Protein AF-A0A4Y8Q088-F1 (afdb_monomer_lite)

Secondary structure (DSSP, 8-state):
----EEEESSPPPHHHHHHHHHHHHHHHHHHT--HHHHHHHHHS-EEEEEEETTEEEEEEE-SSS--EEE-GGGGGGSHHHHHHHHHHHT-

Organism: NCBI:txid1967502

Radius of gyration: 12.27 Å; chains: 1; bounding box: 34×26×35 Å

Sequence (91 aa):
MKMKLAFVNEAPTEEQLSGFIQAYAKECESCGLDEGMVQAAATAGYVVSVYDNDLLIALGGGTGETALHVLPSYRYREIDVTLGKLLTLGN

Structure (mmCIF, N/CA/C/O backbone):
data_AF-A0A4Y8Q088-F1
#
_entry.id   AF-A0A4Y8Q088-F1
#
loop_
_atom_site.group_PDB
_atom_site.id
_atom_site.type_symbol
_atom_site.label_atom_id
_atom_site.label_alt_id
_atom_site.label_comp_id
_atom_site.label_asym_id
_atom_site.label_entity_id
_atom_site.label_seq_id
_atom_site.pdbx_PDB_ins_code
_atom_site.Cartn_x
_atom_site.Cartn_y
_atom_site.Cartn_z
_atom_site.occupancy
_atom_site.B_iso_or_equiv
_atom_site.auth_seq_id
_atom_site.auth_comp_id
_atom_site.auth_asym_id
_atom_site.auth_atom_id
_atom_site.pdbx_PDB_model_num
ATOM 1 N N . MET A 1 1 ? -18.710 -8.033 7.802 1.00 48.28 1 MET A N 1
ATOM 2 C CA . MET A 1 1 ? -18.764 -7.000 6.741 1.00 48.28 1 MET A CA 1
ATOM 3 C C . MET A 1 1 ? -18.071 -7.553 5.504 1.00 48.28 1 MET A C 1
ATOM 5 O O . MET A 1 1 ? -17.028 -8.172 5.661 1.00 48.28 1 MET A O 1
ATOM 9 N N . LYS A 1 2 ? -18.659 -7.425 4.306 1.00 51.03 2 LYS A N 1
ATOM 10 C CA . LYS A 1 2 ? -17.974 -7.793 3.053 1.00 51.03 2 LYS A CA 1
ATOM 11 C C . LYS A 1 2 ? -16.910 -6.729 2.777 1.00 51.03 2 LYS A C 1
ATOM 13 O O . LYS A 1 2 ? -17.277 -5.578 2.571 1.00 51.03 2 LYS A O 1
ATOM 18 N N . MET A 1 3 ? -15.636 -7.106 2.813 1.00 60.91 3 MET A N 1
ATOM 19 C CA . MET A 1 3 ? -14.536 -6.213 2.432 1.00 60.91 3 MET A CA 1
ATOM 20 C C . MET A 1 3 ? -14.541 -6.010 0.915 1.00 60.91 3 MET A C 1
ATOM 22 O O . MET A 1 3 ? -14.812 -6.952 0.166 1.00 60.91 3 MET A O 1
ATOM 26 N N . LYS A 1 4 ? -14.286 -4.776 0.474 1.00 78.06 4 LYS A N 1
ATOM 27 C CA . LYS A 1 4 ? -14.210 -4.382 -0.935 1.00 78.06 4 LYS A CA 1
ATOM 28 C C . LYS A 1 4 ? -12.844 -3.750 -1.158 1.00 78.06 4 LYS A C 1
ATOM 30 O O . LYS A 1 4 ? -12.647 -2.588 -0.822 1.00 78.06 4 LYS A O 1
ATOM 35 N N . LEU A 1 5 ? -11.936 -4.532 -1.732 1.00 86.38 5 LEU A N 1
ATOM 36 C CA . LEU A 1 5 ? -10.665 -4.013 -2.214 1.00 86.38 5 LEU A CA 1
ATOM 37 C C . LEU A 1 5 ? -10.896 -3.299 -3.547 1.00 86.38 5 LEU A C 1
ATOM 39 O O . LEU A 1 5 ? -11.529 -3.862 -4.444 1.00 86.38 5 LEU A O 1
ATOM 43 N N . ALA A 1 6 ? -10.387 -2.079 -3.672 1.00 87.50 6 ALA A N 1
ATOM 44 C CA . ALA A 1 6 ? -10.409 -1.305 -4.904 1.00 87.50 6 ALA A CA 1
ATOM 45 C C . ALA A 1 6 ? -8.977 -1.160 -5.428 1.00 87.50 6 ALA A C 1
ATOM 47 O O . ALA A 1 6 ? -8.132 -0.585 -4.749 1.00 87.50 6 ALA A O 1
ATOM 48 N N . PHE A 1 7 ? -8.711 -1.687 -6.622 1.00 86.88 7 PHE A N 1
ATOM 49 C CA . PHE A 1 7 ? -7.432 -1.538 -7.315 1.00 86.88 7 PHE A CA 1
ATOM 50 C C . PHE A 1 7 ? -7.568 -0.404 -8.328 1.00 86.88 7 PHE A C 1
ATOM 52 O O . PHE A 1 7 ? -8.421 -0.468 -9.214 1.00 86.88 7 PHE A O 1
ATOM 59 N N . VAL A 1 8 ? -6.750 0.629 -8.184 1.00 86.88 8 VAL A N 1
ATOM 60 C CA . VAL A 1 8 ? -6.796 1.846 -8.993 1.00 86.88 8 VAL A CA 1
ATOM 61 C C . VAL A 1 8 ? -5.476 1.968 -9.741 1.00 86.88 8 VAL A C 1
ATOM 63 O O . VAL A 1 8 ? -4.420 1.973 -9.119 1.00 86.88 8 VAL A O 1
ATOM 66 N N . ASN A 1 9 ? -5.527 2.057 -11.070 1.00 84.50 9 ASN A N 1
ATOM 67 C CA . ASN A 1 9 ? -4.346 2.243 -11.922 1.00 84.50 9 ASN A CA 1
ATOM 68 C C . ASN A 1 9 ? -3.944 3.727 -11.988 1.00 84.50 9 ASN A C 1
ATOM 70 O O . ASN A 1 9 ? -3.910 4.330 -13.059 1.00 84.50 9 ASN A O 1
ATOM 74 N N . GLU A 1 10 ? -3.761 4.325 -10.816 1.00 83.56 10 GLU A N 1
ATOM 75 C CA . GLU A 1 10 ? -3.350 5.709 -10.630 1.00 83.56 10 GLU A CA 1
ATOM 76 C C . GLU A 1 10 ? -2.448 5.794 -9.393 1.00 83.56 10 GLU A C 1
ATOM 78 O O . GLU A 1 10 ? -2.585 5.008 -8.444 1.00 83.56 10 GLU A O 1
ATO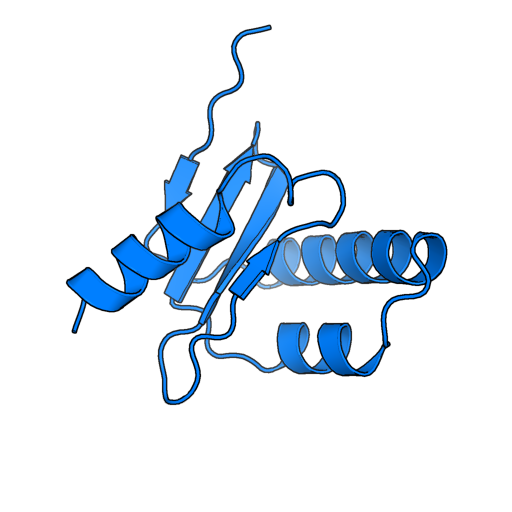M 83 N N . ALA A 1 11 ? -1.518 6.748 -9.410 1.00 82.62 11 ALA A N 1
ATOM 84 C CA . ALA A 1 11 ? -0.747 7.116 -8.232 1.00 82.62 11 ALA A CA 1
ATOM 85 C C . ALA A 1 11 ? -1.675 7.675 -7.136 1.00 82.62 11 ALA A C 1
ATOM 87 O O . ALA A 1 11 ? -2.634 8.382 -7.450 1.00 82.62 11 ALA A O 1
ATOM 88 N N . PRO A 1 12 ? -1.396 7.407 -5.851 1.00 84.81 12 PRO A N 1
ATOM 89 C CA . PRO A 1 12 ? -2.163 8.012 -4.771 1.00 84.81 12 PRO A CA 1
ATOM 90 C C . PRO A 1 12 ? -1.909 9.526 -4.731 1.00 84.81 12 PRO A C 1
ATOM 92 O O . PRO A 1 12 ? -0.870 10.012 -5.188 1.00 84.81 12 PRO A O 1
ATOM 95 N N . THR A 1 13 ? -2.816 10.286 -4.119 1.00 87.00 13 THR A N 1
ATOM 96 C CA . THR A 1 13 ? -2.527 11.695 -3.817 1.00 87.00 13 THR A CA 1
ATOM 97 C C . THR A 1 13 ? -1.423 11.810 -2.760 1.00 87.00 13 THR A C 1
ATOM 99 O O . THR A 1 13 ? -1.172 10.869 -2.005 1.00 87.00 13 THR A O 1
ATOM 102 N N . GLU A 1 14 ? -0.775 12.975 -2.655 1.00 84.38 14 GLU A N 1
ATOM 103 C CA . GLU A 1 14 ? 0.280 13.213 -1.654 1.00 84.38 14 GLU A CA 1
ATOM 104 C C . GLU A 1 14 ? -0.215 12.970 -0.216 1.00 84.38 14 GLU A C 1
ATOM 106 O O . GLU A 1 14 ? 0.476 12.345 0.589 1.00 84.38 14 GLU A O 1
ATOM 111 N N . GLU A 1 15 ? -1.447 13.384 0.094 1.00 86.06 15 GLU A N 1
ATOM 112 C CA . GLU A 1 15 ? -2.073 13.156 1.401 1.00 86.06 15 GLU A CA 1
ATOM 113 C C . GLU A 1 15 ? -2.288 11.664 1.684 1.00 86.06 15 GLU A C 1
ATOM 115 O O . GLU A 1 15 ? -1.986 11.183 2.779 1.00 86.06 15 GLU A O 1
ATOM 120 N N . GLN A 1 16 ? -2.770 10.911 0.690 1.00 86.94 16 GLN A N 1
ATOM 121 C CA . GLN A 1 16 ? -2.972 9.467 0.810 1.00 86.94 16 GLN A CA 1
ATOM 122 C C . GLN A 1 16 ? -1.640 8.737 0.981 1.00 86.94 16 GLN A C 1
ATOM 124 O O . GLN A 1 16 ? -1.522 7.872 1.849 1.00 86.94 16 GLN A O 1
ATOM 129 N N . LEU A 1 17 ? -0.629 9.113 0.195 1.00 85.19 17 LEU A N 1
ATOM 130 C CA . LEU A 1 17 ? 0.714 8.551 0.274 1.00 85.19 17 LEU A CA 1
ATOM 131 C C . LEU A 1 17 ? 1.352 8.822 1.640 1.00 85.19 17 LEU A C 1
ATOM 133 O O . LEU A 1 17 ? 1.867 7.899 2.265 1.00 85.19 17 LEU A O 1
ATOM 137 N N . SER A 1 18 ? 1.267 10.056 2.139 1.00 85.25 18 SER A N 1
ATOM 138 C CA . SER A 1 18 ? 1.769 10.427 3.466 1.00 85.25 18 SER A CA 1
ATOM 139 C C . SER A 1 18 ? 1.083 9.623 4.575 1.00 85.25 18 SER A C 1
ATOM 141 O O . SER A 1 18 ? 1.755 9.069 5.449 1.00 85.25 18 SER A O 1
ATOM 143 N N . GLY A 1 19 ? -0.244 9.471 4.502 1.00 87.56 19 GLY A N 1
ATOM 144 C CA . GLY A 1 19 ? -1.005 8.636 5.434 1.00 87.56 19 GLY A CA 1
ATOM 145 C C . GLY A 1 19 ? -0.589 7.163 5.391 1.00 87.56 19 GLY A C 1
ATOM 146 O O . GLY A 1 19 ? -0.399 6.544 6.441 1.00 87.56 19 GLY A O 1
ATOM 147 N N . PHE A 1 20 ? -0.378 6.614 4.192 1.00 88.06 20 PHE A N 1
ATOM 148 C CA . PHE A 1 20 ? 0.121 5.251 4.018 1.00 88.06 20 PHE A CA 1
ATOM 149 C C . PHE A 1 20 ? 1.528 5.082 4.587 1.00 88.06 20 PHE A C 1
ATOM 151 O O . PHE A 1 20 ? 1.750 4.134 5.327 1.00 88.06 20 PHE A O 1
ATOM 158 N N . ILE A 1 21 ? 2.464 5.991 4.301 1.00 85.62 21 ILE A N 1
ATOM 159 C CA . ILE A 1 21 ? 3.845 5.920 4.802 1.00 85.62 21 ILE A CA 1
ATOM 160 C C . ILE A 1 21 ? 3.863 5.936 6.331 1.00 85.62 21 ILE A C 1
ATOM 162 O O . ILE A 1 21 ? 4.563 5.129 6.934 1.00 85.62 21 ILE A O 1
ATOM 166 N N . GLN A 1 22 ? 3.063 6.795 6.969 1.00 86.31 22 GLN A N 1
ATOM 167 C CA . GLN A 1 22 ? 2.962 6.835 8.431 1.00 86.31 22 GLN A CA 1
ATOM 168 C C . GLN A 1 22 ? 2.407 5.528 9.010 1.00 86.31 22 GLN A C 1
ATOM 170 O O . GLN A 1 22 ? 2.945 5.007 9.989 1.00 86.31 22 GLN A O 1
ATOM 175 N N . ALA A 1 23 ? 1.347 4.979 8.409 1.00 86.44 23 ALA A N 1
ATOM 176 C CA . ALA A 1 23 ? 0.777 3.701 8.832 1.00 86.44 23 ALA A CA 1
ATOM 177 C C . ALA A 1 23 ? 1.765 2.545 8.613 1.00 86.44 23 ALA A C 1
ATOM 179 O O . ALA A 1 23 ? 1.996 1.742 9.516 1.00 86.44 23 ALA A O 1
ATOM 180 N N . TYR A 1 24 ? 2.402 2.509 7.443 1.00 84.88 24 TYR A N 1
ATOM 181 C CA . TYR A 1 24 ? 3.387 1.510 7.059 1.00 84.88 24 TYR A CA 1
ATOM 182 C C . TYR A 1 24 ? 4.609 1.549 7.976 1.00 84.88 24 TYR A C 1
ATOM 184 O O . TYR A 1 24 ? 5.022 0.499 8.450 1.00 84.88 24 TYR A O 1
ATOM 192 N N . ALA A 1 25 ? 5.141 2.732 8.297 1.00 83.62 25 ALA A N 1
ATOM 193 C CA . ALA A 1 25 ? 6.242 2.899 9.245 1.00 83.62 25 ALA A CA 1
ATOM 194 C C . ALA A 1 25 ? 5.873 2.367 10.634 1.00 83.62 25 ALA A C 1
ATOM 196 O O . ALA A 1 25 ? 6.569 1.509 11.167 1.00 83.62 25 ALA A O 1
ATOM 197 N N . LYS A 1 26 ? 4.718 2.779 11.166 1.00 85.31 26 LYS A N 1
ATOM 198 C CA . LYS A 1 26 ? 4.237 2.344 12.483 1.00 85.31 26 LYS A CA 1
ATOM 199 C C . LYS A 1 26 ? 4.039 0.826 12.571 1.00 85.31 26 LYS A C 1
ATOM 201 O O . LYS A 1 26 ? 4.350 0.203 13.591 1.00 85.31 26 LYS A O 1
ATOM 206 N N . GLU A 1 27 ? 3.489 0.220 11.520 1.00 83.12 27 GLU A N 1
ATOM 207 C CA . GLU A 1 27 ? 3.326 -1.233 11.443 1.00 83.12 27 GLU A CA 1
ATOM 208 C C . GLU A 1 27 ? 4.671 -1.946 11.254 1.00 83.12 27 GLU A C 1
ATOM 210 O O . GLU A 1 27 ? 4.8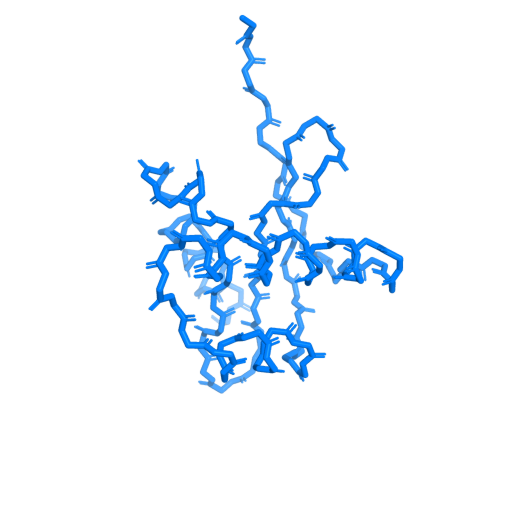98 -2.986 11.869 1.00 83.12 27 GLU A O 1
ATOM 215 N N . CYS A 1 28 ? 5.589 -1.380 10.468 1.00 78.56 28 CYS A N 1
ATOM 216 C CA . CYS A 1 28 ? 6.937 -1.908 10.286 1.00 78.56 28 CYS A CA 1
ATOM 217 C C . CYS A 1 28 ? 7.746 -1.885 11.587 1.00 78.56 28 CYS A C 1
ATOM 219 O O . CYS A 1 28 ? 8.312 -2.917 11.936 1.00 78.56 28 CYS A O 1
ATOM 221 N N . GLU A 1 29 ? 7.728 -0.789 12.351 1.00 78.88 29 GLU A N 1
ATOM 222 C CA . GLU A 1 29 ? 8.343 -0.710 13.685 1.00 78.88 29 GLU A CA 1
ATOM 223 C C . GLU A 1 29 ? 7.789 -1.795 14.618 1.00 78.88 29 GLU A C 1
ATOM 225 O O . GLU A 1 29 ? 8.539 -2.491 15.302 1.00 78.88 29 GLU A O 1
ATOM 230 N N . SER A 1 30 ? 6.469 -2.005 14.592 1.00 78.88 30 SER A N 1
ATOM 231 C CA . SER A 1 30 ? 5.805 -3.035 15.403 1.00 78.88 30 SER A CA 1
ATOM 232 C C . SER A 1 30 ? 6.151 -4.465 14.963 1.00 78.88 30 SER A C 1
ATOM 234 O O . SER A 1 30 ? 6.087 -5.392 15.771 1.00 78.88 30 SER A O 1
ATOM 236 N N . CYS A 1 31 ? 6.514 -4.660 13.693 1.00 68.62 31 CYS A N 1
ATOM 237 C CA . CYS A 1 31 ? 6.882 -5.951 13.111 1.00 68.62 31 CYS A CA 1
ATOM 238 C C . CYS A 1 31 ? 8.402 -6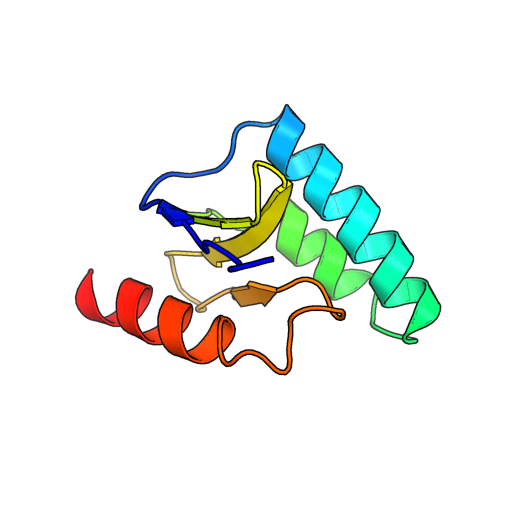.163 12.968 1.00 68.62 31 CYS A C 1
ATOM 240 O O . CYS A 1 31 ? 8.807 -7.213 12.468 1.00 68.62 31 CYS A O 1
ATOM 242 N N . GLY A 1 32 ? 9.236 -5.207 13.394 1.00 66.50 32 GLY A N 1
ATOM 243 C CA . GLY A 1 32 ? 10.696 -5.262 13.249 1.00 66.50 32 GLY A CA 1
ATOM 244 C C . GLY A 1 32 ? 11.189 -5.186 11.797 1.00 66.50 32 GLY A C 1
ATOM 245 O O . GLY A 1 32 ? 12.227 -5.760 11.475 1.00 66.50 32 GLY A O 1
ATOM 246 N N . LEU A 1 33 ? 10.426 -4.544 10.908 1.00 65.25 33 LEU A N 1
ATOM 247 C CA . LEU A 1 33 ? 10.783 -4.336 9.502 1.00 65.25 33 LEU A CA 1
ATOM 248 C C . LEU A 1 33 ? 11.629 -3.064 9.326 1.00 65.25 33 LEU A C 1
ATOM 250 O O . LEU A 1 33 ? 11.460 -2.087 10.048 1.00 65.25 33 LEU A O 1
ATOM 254 N N . ASP A 1 34 ? 12.528 -3.101 8.343 1.00 66.31 34 ASP A N 1
ATOM 255 C CA . ASP A 1 34 ? 13.580 -2.105 8.112 1.00 66.31 34 ASP A CA 1
ATOM 256 C C . ASP A 1 34 ? 13.040 -0.749 7.609 1.00 66.31 34 ASP A C 1
ATOM 258 O O . ASP A 1 34 ? 12.237 -0.693 6.669 1.00 66.31 34 ASP A O 1
ATOM 262 N N . GLU A 1 35 ? 13.517 0.354 8.199 1.00 66.69 35 GLU A N 1
ATOM 263 C CA . GLU A 1 35 ? 13.161 1.734 7.823 1.00 66.69 35 GLU A CA 1
ATOM 264 C C . GLU A 1 35 ? 13.507 2.061 6.356 1.00 66.69 35 GLU A C 1
ATOM 266 O O . GLU A 1 35 ? 12.834 2.877 5.719 1.00 66.69 35 GLU A O 1
ATOM 271 N N . GLY A 1 36 ? 14.488 1.373 5.762 1.00 67.38 36 GLY A N 1
ATOM 272 C CA . GLY A 1 36 ? 14.829 1.493 4.346 1.00 67.38 36 GLY A CA 1
ATOM 273 C C . GLY A 1 36 ? 13.678 1.112 3.411 1.00 67.38 36 GLY A C 1
ATOM 274 O O . GLY A 1 36 ? 13.545 1.692 2.331 1.00 67.38 36 GLY A O 1
ATOM 275 N N . MET A 1 37 ? 12.777 0.215 3.836 1.00 66.62 37 MET A N 1
ATOM 276 C CA . MET A 1 37 ? 11.567 -0.116 3.072 1.00 66.62 37 MET A CA 1
ATOM 277 C C . MET A 1 37 ? 10.554 1.033 3.055 1.00 66.62 37 MET A C 1
ATOM 279 O O . MET A 1 37 ? 9.808 1.166 2.087 1.00 66.62 37 MET A O 1
ATOM 283 N N . VAL A 1 38 ? 10.510 1.845 4.114 1.00 69.62 38 VAL A N 1
ATOM 284 C CA . VAL A 1 38 ? 9.634 3.022 4.217 1.00 69.62 38 VAL A CA 1
ATOM 285 C C . VAL A 1 38 ? 10.156 4.134 3.310 1.00 69.62 38 VAL A C 1
ATOM 287 O O . VAL A 1 38 ? 9.384 4.756 2.586 1.00 69.62 38 VAL A O 1
ATOM 290 N N . GLN A 1 39 ? 11.476 4.337 3.284 1.00 67.00 39 GLN A N 1
ATOM 291 C CA . GLN A 1 39 ? 12.104 5.322 2.405 1.00 67.00 39 GLN A CA 1
ATOM 292 C C . GLN A 1 39 ? 11.939 4.957 0.924 1.00 67.00 39 GLN A C 1
ATOM 294 O O . GLN A 1 39 ? 11.597 5.825 0.124 1.00 67.00 39 GLN A O 1
ATOM 299 N N . ALA A 1 40 ? 12.121 3.681 0.565 1.00 69.62 40 ALA A N 1
ATOM 300 C CA . ALA A 1 40 ? 11.819 3.184 -0.779 1.00 69.62 40 ALA A CA 1
ATOM 301 C C . ALA A 1 40 ? 10.342 3.408 -1.130 1.00 69.62 40 ALA A C 1
ATOM 303 O O . ALA A 1 40 ? 10.019 3.815 -2.246 1.00 69.62 40 ALA A O 1
ATOM 304 N N . ALA A 1 41 ? 9.458 3.242 -0.139 1.00 66.44 41 ALA A N 1
ATOM 305 C CA . ALA A 1 41 ? 8.048 3.498 -0.331 1.00 66.44 41 ALA A CA 1
ATOM 306 C C . ALA A 1 41 ? 7.703 4.995 -0.503 1.00 66.44 41 ALA A C 1
ATOM 308 O O . ALA A 1 41 ? 6.627 5.322 -0.989 1.00 66.44 41 ALA A O 1
ATOM 309 N N . ALA A 1 42 ? 8.576 5.919 -0.112 1.00 67.94 42 ALA A N 1
ATOM 310 C CA . ALA A 1 42 ? 8.351 7.354 -0.280 1.00 67.94 42 ALA A CA 1
ATOM 311 C C . ALA A 1 42 ? 8.851 7.884 -1.632 1.00 67.94 42 ALA A C 1
ATOM 313 O O . ALA A 1 42 ? 8.401 8.932 -2.089 1.00 67.94 42 ALA A O 1
ATOM 314 N N . THR A 1 43 ? 9.796 7.184 -2.264 1.00 67.31 43 THR A N 1
ATOM 315 C CA . THR A 1 43 ? 10.496 7.653 -3.470 1.00 67.31 43 THR A CA 1
ATOM 316 C C . THR A 1 43 ? 10.133 6.879 -4.736 1.00 67.31 43 THR A C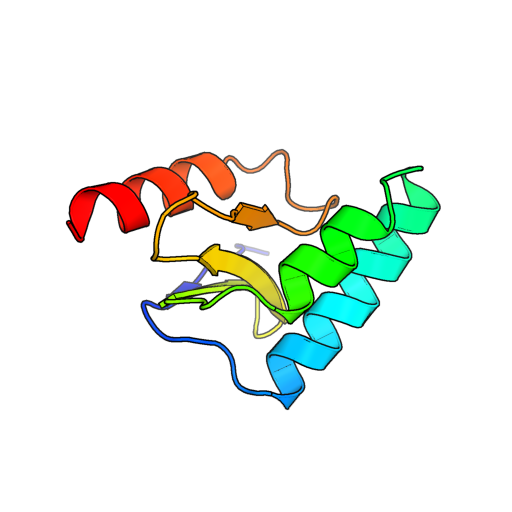 1
ATOM 318 O O . THR A 1 43 ? 10.527 7.288 -5.829 1.00 67.31 43 THR A O 1
ATOM 321 N N . ALA A 1 44 ? 9.387 5.778 -4.618 1.00 67.75 44 ALA A N 1
ATOM 322 C CA . ALA A 1 44 ? 8.971 4.973 -5.757 1.00 67.75 44 ALA A CA 1
ATOM 323 C C . ALA A 1 44 ? 7.923 5.691 -6.631 1.00 67.75 44 ALA A C 1
ATOM 325 O O . ALA A 1 44 ? 6.950 6.266 -6.145 1.00 67.75 44 ALA A O 1
ATOM 326 N N . GLY A 1 45 ? 8.108 5.620 -7.954 1.00 69.12 45 GLY A N 1
ATOM 327 C CA . GLY A 1 45 ? 7.119 6.059 -8.939 1.00 69.12 45 GLY A CA 1
ATOM 328 C C . GLY A 1 45 ? 5.945 5.084 -8.991 1.00 69.12 45 GLY A C 1
ATOM 329 O O . GLY A 1 45 ? 5.975 4.102 -9.738 1.00 69.12 45 GLY A O 1
ATOM 330 N N . TYR A 1 46 ? 4.935 5.324 -8.158 1.00 75.88 46 TYR A N 1
ATOM 331 C CA . TYR A 1 46 ? 3.741 4.489 -8.088 1.00 75.88 46 TYR A CA 1
ATOM 332 C C . TYR A 1 46 ? 2.803 4.709 -9.257 1.00 75.88 46 TYR A C 1
ATOM 334 O O . TYR A 1 46 ? 2.539 5.838 -9.656 1.00 75.88 46 TYR A O 1
ATOM 342 N N . VAL A 1 47 ? 2.269 3.605 -9.765 1.00 75.12 47 VAL A N 1
ATOM 343 C CA . VAL A 1 47 ? 1.308 3.596 -10.872 1.00 75.12 47 VAL A CA 1
ATOM 344 C C . VAL A 1 47 ? 0.023 2.856 -10.509 1.00 75.12 47 VAL A C 1
ATOM 346 O O . VAL A 1 47 ? -0.985 3.037 -11.182 1.00 75.12 47 VAL A O 1
ATOM 349 N N . VAL A 1 48 ? 0.029 2.065 -9.429 1.00 83.19 48 VAL A N 1
ATOM 350 C CA . VAL A 1 48 ? -1.162 1.385 -8.909 1.00 83.19 48 VAL A CA 1
ATOM 351 C C . VAL A 1 48 ? -1.309 1.621 -7.407 1.00 83.19 48 VAL A C 1
ATOM 353 O O . VAL A 1 48 ? -0.348 1.481 -6.650 1.00 83.19 48 VAL A O 1
ATOM 356 N N . SER A 1 49 ? -2.538 1.896 -6.979 1.00 88.69 49 SER A N 1
ATOM 357 C CA . SER A 1 49 ? -2.941 2.091 -5.583 1.00 88.69 49 SER A CA 1
ATOM 358 C C . SER A 1 49 ? -4.061 1.118 -5.211 1.00 88.69 49 SER A C 1
ATOM 360 O O . SER A 1 49 ? -4.957 0.858 -6.017 1.00 88.69 49 SER A O 1
ATOM 362 N N . VAL A 1 50 ? -4.034 0.565 -3.995 1.00 89.38 50 VAL A N 1
ATOM 363 C CA . VAL A 1 50 ? -5.062 -0.367 -3.502 1.00 89.38 50 VAL A CA 1
ATOM 364 C C . VAL A 1 50 ? -5.699 0.162 -2.232 1.00 89.38 50 VAL A C 1
ATOM 366 O O . VAL A 1 50 ? -5.001 0.450 -1.260 1.00 89.38 50 VAL A O 1
ATOM 369 N N . TYR A 1 51 ? -7.028 0.208 -2.219 1.00 89.94 51 TYR A N 1
ATOM 370 C CA . TYR A 1 51 ? -7.807 0.734 -1.107 1.00 89.94 51 TYR A CA 1
ATOM 371 C C . TYR A 1 51 ? -8.717 -0.328 -0.486 1.00 89.94 51 TYR A C 1
ATOM 373 O O . TYR A 1 51 ? -9.294 -1.148 -1.200 1.00 89.94 51 TYR A O 1
ATOM 381 N N . ASP A 1 52 ? -8.896 -0.274 0.833 1.00 88.38 52 ASP A N 1
ATOM 382 C CA . ASP A 1 52 ? -9.975 -0.956 1.556 1.00 88.38 52 ASP A CA 1
ATOM 383 C C . ASP A 1 52 ? -10.793 0.086 2.324 1.00 88.38 52 ASP A C 1
ATOM 385 O O . ASP A 1 52 ? -10.275 0.731 3.228 1.00 88.38 52 ASP A O 1
ATOM 389 N N . ASN A 1 53 ? -12.067 0.271 1.956 1.00 84.38 53 ASN A N 1
ATOM 390 C CA . ASN A 1 53 ? -12.952 1.297 2.540 1.00 84.38 53 ASN A CA 1
ATOM 391 C C . ASN A 1 53 ? -12.284 2.688 2.641 1.00 84.38 53 ASN A C 1
ATOM 393 O O . ASN A 1 53 ? -12.199 3.257 3.728 1.00 84.38 53 ASN A O 1
ATOM 397 N N . ASP A 1 54 ? -11.771 3.192 1.513 1.00 82.94 54 ASP A N 1
ATOM 398 C CA . ASP A 1 54 ? -11.085 4.493 1.371 1.00 82.94 54 ASP A CA 1
ATOM 399 C C . ASP A 1 54 ? -9.709 4.610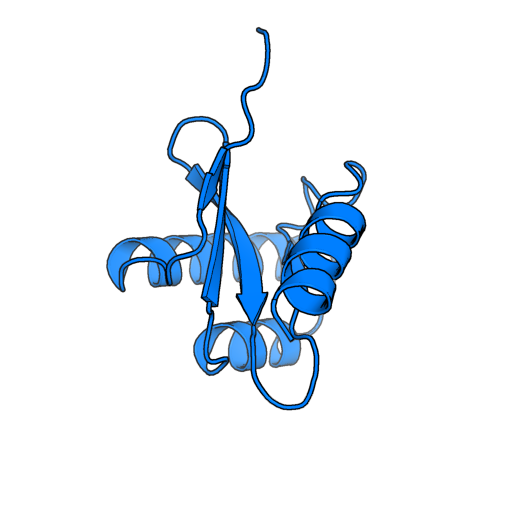 2.055 1.00 82.94 54 ASP A C 1
ATOM 401 O O . ASP A 1 54 ? -8.999 5.595 1.852 1.00 82.94 54 ASP A O 1
ATOM 405 N N . LEU A 1 55 ? -9.269 3.590 2.796 1.00 86.69 55 LEU A N 1
ATOM 406 C CA . LEU A 1 55 ? -7.911 3.526 3.327 1.00 86.69 55 LEU A CA 1
ATOM 407 C C . LEU A 1 55 ? -6.958 2.976 2.267 1.00 86.69 55 LEU A C 1
ATOM 409 O O . LEU A 1 55 ? -7.173 1.875 1.765 1.00 86.69 55 LEU A O 1
ATOM 413 N N . LEU A 1 56 ? -5.882 3.703 1.965 1.00 88.81 56 LEU A N 1
ATOM 414 C CA . LEU A 1 56 ? -4.790 3.201 1.132 1.00 88.81 56 LEU A CA 1
ATOM 415 C C . LEU A 1 56 ? -4.023 2.118 1.903 1.00 88.81 56 LEU A C 1
ATOM 417 O O . LEU A 1 56 ? -3.472 2.387 2.969 1.00 88.81 56 LEU A O 1
ATOM 421 N N . ILE A 1 57 ? -4.000 0.896 1.372 1.00 89.12 57 ILE A N 1
ATOM 422 C CA . ILE A 1 57 ? -3.412 -0.278 2.038 1.00 89.12 57 ILE A CA 1
ATOM 423 C C . ILE A 1 57 ? -2.261 -0.914 1.260 1.00 89.12 57 ILE A C 1
ATOM 425 O O . ILE A 1 57 ? -1.513 -1.715 1.828 1.00 89.12 57 ILE A O 1
ATOM 429 N N . ALA A 1 58 ? -2.119 -0.600 -0.029 1.00 88.31 58 ALA A N 1
ATOM 430 C CA . ALA A 1 58 ? -0.986 -1.050 -0.820 1.00 88.31 58 ALA A CA 1
ATOM 431 C C . ALA A 1 58 ? -0.694 -0.150 -2.022 1.00 88.31 58 ALA A C 1
ATOM 433 O O . ALA A 1 58 ? -1.577 0.538 -2.536 1.00 88.31 58 ALA A O 1
ATOM 434 N N . LEU A 1 59 ? 0.551 -0.220 -2.482 1.00 88.06 59 LEU A N 1
ATOM 435 C CA . LEU A 1 59 ? 1.111 0.544 -3.583 1.00 88.06 59 LEU A CA 1
ATOM 436 C C . LEU A 1 59 ? 1.942 -0.357 -4.496 1.00 88.06 59 LEU A C 1
ATOM 438 O O . LEU A 1 59 ? 2.656 -1.250 -4.031 1.00 88.06 59 LEU A O 1
ATOM 442 N N . GLY A 1 60 ? 1.847 -0.099 -5.798 1.00 83.88 60 GLY A N 1
ATOM 443 C CA . GLY A 1 60 ? 2.612 -0.769 -6.841 1.00 83.88 60 GLY A CA 1
ATOM 444 C C . GLY A 1 60 ? 3.370 0.223 -7.716 1.00 83.88 60 GLY A C 1
ATOM 445 O O . GLY A 1 60 ? 2.769 1.094 -8.349 1.00 83.88 60 GLY A O 1
ATOM 446 N N . GLY A 1 61 ? 4.697 0.102 -7.724 1.00 80.69 61 GLY A N 1
ATOM 447 C CA . GLY A 1 61 ? 5.623 0.901 -8.524 1.00 80.69 61 GLY A CA 1
ATOM 448 C C . GLY A 1 61 ? 5.832 0.343 -9.927 1.00 80.69 61 GLY A C 1
ATOM 449 O O . GLY A 1 61 ? 5.844 -0.873 -10.125 1.00 80.69 61 GLY A O 1
ATOM 450 N N . GLY A 1 62 ? 6.017 1.240 -10.897 1.00 68.19 62 GLY A N 1
ATOM 451 C CA . GLY A 1 62 ? 6.083 0.895 -12.315 1.00 68.19 62 GLY A CA 1
ATOM 452 C C . GLY A 1 62 ? 7.264 1.506 -13.055 1.00 68.19 62 GLY A C 1
ATOM 453 O O . GLY A 1 62 ? 7.035 2.150 -14.063 1.00 68.19 62 GLY A O 1
ATOM 454 N N . THR A 1 63 ? 8.505 1.304 -12.601 1.00 52.31 63 THR A N 1
ATOM 455 C CA . THR A 1 63 ? 9.707 1.414 -13.458 1.00 52.31 63 THR A CA 1
ATOM 456 C C . THR A 1 63 ? 10.903 0.698 -12.818 1.00 52.31 63 THR A C 1
ATOM 458 O O . THR A 1 63 ? 11.361 1.103 -11.753 1.00 52.31 63 THR A O 1
ATOM 461 N N . GLY A 1 64 ? 11.448 -0.323 -13.490 1.00 55.28 64 GLY A N 1
ATOM 462 C CA . GLY A 1 64 ? 12.728 -0.968 -13.148 1.00 55.28 64 GLY A CA 1
ATOM 463 C C . GLY A 1 64 ? 12.605 -2.165 -12.205 1.00 55.28 64 GLY A C 1
ATOM 464 O O . GLY A 1 64 ? 12.703 -3.305 -12.650 1.00 55.28 64 GLY A O 1
ATOM 465 N N . GLU A 1 65 ? 12.365 -1.910 -10.922 1.00 56.12 65 GLU A N 1
ATOM 466 C CA . GLU A 1 65 ? 12.096 -2.942 -9.917 1.00 56.12 65 GLU A CA 1
ATOM 467 C C . GLU A 1 65 ? 10.635 -2.823 -9.490 1.00 56.12 65 GLU A C 1
ATOM 469 O O . GLU A 1 65 ? 10.152 -1.734 -9.180 1.00 56.12 65 GLU A O 1
ATOM 474 N N . THR A 1 66 ? 9.900 -3.934 -9.520 1.00 63.50 66 THR A N 1
ATOM 475 C CA . THR A 1 66 ? 8.505 -3.995 -9.076 1.00 63.50 66 THR A CA 1
ATOM 476 C C . THR A 1 66 ? 8.445 -3.718 -7.570 1.00 63.50 66 THR A C 1
ATOM 478 O O . THR A 1 66 ? 8.483 -4.635 -6.753 1.00 63.50 66 THR A O 1
ATOM 481 N N . ALA A 1 67 ? 8.397 -2.439 -7.195 1.00 72.81 67 ALA A N 1
ATOM 482 C CA . ALA A 1 67 ? 8.284 -1.998 -5.813 1.00 72.81 67 ALA A CA 1
ATOM 483 C C . ALA A 1 67 ? 6.835 -2.189 -5.355 1.00 72.81 67 ALA A C 1
ATOM 485 O O . ALA A 1 67 ? 5.947 -1.404 -5.692 1.00 72.81 67 ALA A O 1
ATOM 486 N N . LEU A 1 68 ? 6.587 -3.281 -4.635 1.00 80.88 68 LEU A N 1
ATOM 487 C CA . LEU A 1 68 ? 5.290 -3.600 -4.048 1.00 80.88 68 LEU A CA 1
ATOM 488 C C . LEU A 1 68 ? 5.341 -3.341 -2.550 1.00 80.88 68 LEU A C 1
ATOM 490 O O . LEU A 1 68 ? 6.076 -4.006 -1.819 1.00 80.88 68 LEU A O 1
ATOM 494 N N . HIS A 1 69 ? 4.515 -2.412 -2.085 1.00 85.19 69 HIS A N 1
ATOM 495 C CA . HIS A 1 69 ? 4.386 -2.102 -0.669 1.00 85.19 69 HIS A CA 1
ATOM 496 C C . HIS A 1 69 ? 2.959 -2.390 -0.228 1.00 85.19 69 HIS A C 1
ATOM 498 O O . HI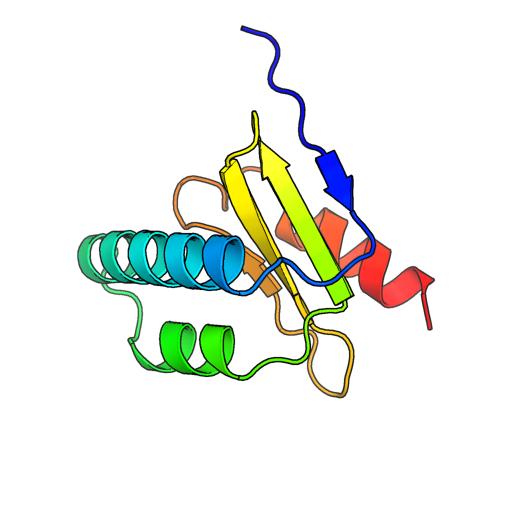S A 1 69 ? 2.022 -1.766 -0.704 1.00 85.19 69 HIS A O 1
ATOM 504 N N . VAL A 1 70 ? 2.787 -3.345 0.681 1.00 86.62 70 VAL A N 1
ATOM 505 C CA . VAL A 1 70 ? 1.491 -3.712 1.269 1.00 86.62 70 VAL A CA 1
ATOM 506 C C . VAL A 1 70 ? 1.614 -3.552 2.774 1.00 86.62 70 VAL A C 1
ATOM 508 O O . VAL A 1 70 ? 2.582 -4.070 3.344 1.00 86.62 70 VAL A O 1
ATOM 511 N N . LEU A 1 71 ? 0.642 -2.889 3.414 1.00 85.62 71 LEU A N 1
ATOM 512 C CA . LEU A 1 71 ? 0.582 -2.795 4.875 1.00 85.62 71 LEU A CA 1
ATOM 513 C C . LEU A 1 71 ? 0.763 -4.192 5.501 1.00 85.62 71 LEU A C 1
ATOM 515 O O . LEU A 1 71 ? 0.115 -5.144 5.047 1.00 85.62 71 LEU A O 1
ATOM 519 N N . PRO A 1 72 ? 1.623 -4.361 6.523 1.00 81.62 72 PRO A N 1
ATOM 520 C CA . PRO A 1 72 ? 1.886 -5.663 7.138 1.00 81.62 72 PRO A CA 1
ATOM 521 C C . PRO A 1 72 ? 0.612 -6.418 7.543 1.00 81.62 72 PRO A C 1
ATOM 523 O O . PRO A 1 72 ? 0.482 -7.605 7.235 1.00 81.62 72 PRO A O 1
ATOM 526 N N . SER A 1 73 ? -0.379 -5.716 8.103 1.00 83.12 73 SER A N 1
ATOM 527 C CA . SER A 1 73 ? -1.698 -6.266 8.466 1.00 83.12 73 SER A CA 1
ATOM 528 C C . SER A 1 73 ? -2.535 -6.789 7.287 1.00 83.12 73 SER A C 1
ATOM 530 O O . SER A 1 73 ? -3.591 -7.387 7.496 1.00 83.12 73 SER A O 1
ATOM 532 N N . TYR A 1 74 ? -2.088 -6.582 6.048 1.00 80.81 74 TYR A N 1
ATOM 533 C CA . TYR A 1 74 ? -2.762 -6.988 4.816 1.00 80.81 74 TYR A CA 1
ATOM 534 C C . TYR A 1 74 ? -1.934 -7.967 3.962 1.00 80.81 74 TYR A C 1
ATOM 536 O O . TYR A 1 74 ? -2.450 -8.480 2.968 1.00 80.81 74 TYR A O 1
ATOM 544 N N . ARG A 1 75 ? -0.696 -8.313 4.356 1.00 72.12 75 ARG A N 1
ATOM 545 C CA . ARG A 1 75 ? 0.200 -9.202 3.579 1.00 72.12 75 ARG A CA 1
ATOM 546 C C . ARG A 1 75 ? -0.315 -10.634 3.381 1.00 72.12 75 ARG A C 1
ATOM 548 O O . ARG A 1 75 ? 0.027 -11.263 2.392 1.00 72.12 75 ARG A O 1
ATOM 555 N N . TYR A 1 76 ? -1.169 -11.160 4.260 1.00 71.25 76 TYR A N 1
ATOM 556 C CA . TYR A 1 76 ? -1.725 -12.522 4.125 1.00 71.25 76 TYR A CA 1
ATOM 557 C C . TYR A 1 76 ? -2.827 -12.651 3.058 1.00 71.25 76 TYR A C 1
ATOM 559 O O . TYR A 1 76 ? -3.446 -13.705 2.937 1.00 71.25 76 TYR A O 1
ATOM 567 N N . ARG A 1 77 ? -3.133 -11.573 2.328 1.00 73.31 77 ARG A N 1
ATOM 568 C CA . ARG A 1 77 ? -4.308 -11.479 1.448 1.00 73.31 77 ARG A CA 1
ATOM 569 C C . ARG A 1 77 ? -3.979 -11.564 -0.040 1.00 73.31 77 ARG A C 1
ATOM 571 O O . ARG A 1 77 ? -4.833 -11.222 -0.850 1.00 73.31 77 ARG A O 1
ATOM 578 N N . GLU A 1 78 ? -2.754 -11.962 -0.388 1.00 78.44 78 GLU A N 1
ATOM 579 C CA . GLU A 1 78 ? -2.291 -12.104 -1.781 1.00 78.44 78 GLU A CA 1
ATOM 580 C C . GLU A 1 78 ? -2.449 -10.807 -2.610 1.00 78.44 78 GLU A C 1
ATOM 582 O O . GLU A 1 78 ? -2.597 -10.819 -3.839 1.00 78.44 78 GLU A O 1
ATOM 587 N N . ILE A 1 79 ? -2.443 -9.655 -1.928 1.00 81.38 79 ILE A N 1
ATOM 588 C CA . ILE A 1 79 ? -2.557 -8.330 -2.552 1.00 81.38 79 ILE A CA 1
ATOM 589 C C . ILE A 1 79 ? -1.310 -8.048 -3.386 1.00 81.38 79 ILE A C 1
ATOM 591 O O . ILE A 1 79 ? -1.423 -7.521 -4.488 1.00 81.38 79 ILE A O 1
ATOM 595 N N . ASP A 1 80 ? -0.143 -8.461 -2.897 1.00 77.19 80 ASP A N 1
ATOM 596 C CA . ASP A 1 80 ? 1.136 -8.427 -3.602 1.00 77.19 80 ASP A CA 1
ATOM 597 C C . ASP A 1 80 ? 1.094 -9.260 -4.893 1.00 77.19 80 ASP A C 1
ATOM 599 O O . ASP A 1 80 ? 1.501 -8.775 -5.946 1.00 77.19 80 ASP A O 1
ATOM 603 N N . VAL A 1 81 ? 0.505 -10.461 -4.858 1.00 79.38 81 VAL A N 1
ATOM 604 C CA . VAL A 1 81 ? 0.347 -11.323 -6.042 1.00 79.38 81 VAL A CA 1
ATOM 605 C C . VAL A 1 81 ? -0.559 -10.660 -7.080 1.00 79.38 81 VAL A C 1
ATOM 607 O O . VAL A 1 81 ? -0.275 -10.688 -8.280 1.00 79.38 81 VAL A O 1
ATOM 610 N N . THR A 1 82 ? -1.659 -10.055 -6.632 1.00 81.81 82 THR A N 1
ATOM 611 C CA . THR A 1 82 ? -2.612 -9.371 -7.518 1.00 81.81 82 THR A CA 1
ATOM 612 C C . THR A 1 82 ? -2.004 -8.106 -8.119 1.00 81.81 82 THR A C 1
ATOM 614 O O . THR A 1 82 ? -2.097 -7.903 -9.329 1.00 81.81 82 THR A O 1
ATOM 617 N N . LEU A 1 83 ? -1.320 -7.294 -7.309 1.00 77.25 83 LEU A N 1
ATOM 618 C CA . LEU A 1 83 ? -0.571 -6.126 -7.771 1.00 77.25 83 LEU A CA 1
ATOM 619 C C . LEU A 1 83 ? 0.524 -6.515 -8.767 1.00 77.25 83 LEU A C 1
ATOM 621 O O . LEU A 1 83 ? 0.629 -5.900 -9.823 1.00 77.25 83 LEU A O 1
ATOM 625 N N . GLY A 1 84 ? 1.290 -7.568 -8.480 1.00 76.25 84 GLY A N 1
ATOM 626 C CA . GLY A 1 84 ? 2.323 -8.076 -9.379 1.00 76.25 84 GLY A CA 1
ATOM 627 C C . GLY A 1 84 ? 1.762 -8.458 -10.750 1.00 76.25 84 GLY A C 1
ATOM 628 O O . GLY A 1 84 ? 2.333 -8.089 -11.775 1.00 76.25 84 GLY A O 1
ATOM 629 N N . LYS A 1 85 ? 0.595 -9.117 -10.795 1.00 77.75 85 LYS A N 1
ATOM 630 C CA . LYS A 1 85 ? -0.104 -9.416 -12.058 1.00 77.75 85 LYS A CA 1
ATOM 631 C C . LYS A 1 85 ? -0.540 -8.150 -12.794 1.00 77.75 85 LYS A C 1
ATOM 633 O O . LYS A 1 85 ? -0.345 -8.078 -14.002 1.00 77.75 85 LYS A O 1
ATOM 638 N N . LEU A 1 86 ? -1.105 -7.168 -12.089 1.00 74.56 86 LEU A N 1
ATOM 639 C CA . LEU A 1 86 ? -1.547 -5.903 -12.690 1.00 74.56 86 LEU A CA 1
ATOM 640 C C . LEU A 1 86 ? -0.379 -5.122 -13.305 1.00 74.56 86 LEU A C 1
ATOM 642 O O . LEU A 1 86 ? -0.498 -4.635 -14.423 1.00 74.56 86 LEU A O 1
ATOM 646 N N . LEU A 1 87 ? 0.759 -5.070 -12.614 1.00 73.12 87 LEU A N 1
ATOM 647 C CA . LEU A 1 87 ? 1.962 -4.392 -13.101 1.00 73.12 87 LEU A CA 1
ATOM 648 C C . LEU A 1 87 ? 2.633 -5.143 -14.261 1.00 73.12 87 LEU A C 1
ATOM 650 O O . LEU A 1 87 ? 3.174 -4.512 -15.161 1.00 73.12 87 LEU A O 1
ATOM 654 N N . THR A 1 88 ? 2.571 -6.478 -14.274 1.00 67.75 88 THR A N 1
ATOM 655 C CA . THR A 1 88 ? 3.140 -7.298 -15.362 1.00 67.75 88 THR A CA 1
ATOM 656 C C . THR A 1 88 ? 2.274 -7.269 -16.625 1.00 67.75 88 THR A C 1
ATOM 658 O O . THR A 1 88 ? 2.800 -7.352 -17.726 1.00 67.75 88 THR A O 1
ATOM 661 N N . LEU A 1 89 ? 0.949 -7.153 -16.487 1.00 55.19 89 LEU A N 1
ATOM 662 C CA . LEU A 1 89 ? 0.011 -7.080 -17.618 1.00 55.19 89 LEU A CA 1
ATOM 663 C C . LEU A 1 89 ? -0.015 -5.705 -18.306 1.00 55.19 89 LEU A C 1
ATOM 665 O O . LEU A 1 89 ? -0.571 -5.593 -19.396 1.00 55.19 89 LEU A O 1
ATOM 669 N N . GLY A 1 90 ? 0.535 -4.669 -17.670 1.00 50.16 90 GLY A N 1
ATOM 670 C CA . GLY A 1 90 ? 0.604 -3.309 -18.210 1.00 50.16 90 GLY A CA 1
ATOM 671 C C . GLY A 1 90 ? 1.851 -3.001 -19.047 1.00 50.16 90 GLY A C 1
ATOM 672 O O . GLY A 1 90 ? 2.000 -1.847 -19.444 1.00 50.16 90 GLY A O 1
ATOM 673 N N . ASN A 1 91 ? 2.731 -3.985 -19.285 1.00 44.28 91 ASN A N 1
ATOM 674 C CA . ASN A 1 91 ? 4.020 -3.830 -19.972 1.00 44.28 91 ASN A CA 1
ATOM 675 C C . ASN A 1 91 ? 4.100 -4.681 -21.247 1.00 44.28 91 ASN A C 1
ATOM 677 O O . ASN A 1 91 ? 3.675 -5.858 -21.195 1.00 44.28 91 ASN A O 1
#

Foldseek 3Di:
DDKDKDKDQADDPPVLLVQQLVQQVVQCVVVVHDCVLSVCSNPAQWRMFMDTPNRTAWTFGADDDGSIDGRPVCVVPCVVVVSVVVNVVVD

pLDDT: mean 76.73, std 10.95, range [44.28, 89.94]